Protein AF-A0A4Q3RLP7-F1 (afdb_monomer)

Foldseek 3Di:
DDDDDPPPPPDVVVVVVVVVVCVVVVVVVVVVVCVPDPDPDDPVQVVCVVVVVHNDDDDDDPVPDDPVVVVVCCVVPNVCVVVDPPDPPVVVVVQVVVCVVPVPDGDD

Radius of gyration: 24.46 Å; Cα contacts (8 Å, |Δi|>4): 28; chains: 1; bounding box: 69×38×58 Å

Structure (mmCIF, N/CA/C/O backbone):
data_AF-A0A4Q3RLP7-F1
#
_entry.id   AF-A0A4Q3RLP7-F1
#
loop_
_atom_site.group_PDB
_atom_site.id
_atom_site.type_symbol
_atom_site.label_atom_id
_atom_site.label_alt_id
_atom_site.label_comp_id
_atom_site.label_asym_id
_atom_site.label_entity_id
_atom_site.label_seq_id
_atom_site.pdbx_PDB_ins_code
_atom_site.Cartn_x
_atom_site.Cartn_y
_atom_site.Cartn_z
_atom_site.occupancy
_atom_site.B_iso_or_equiv
_atom_site.auth_seq_id
_atom_site.auth_comp_id
_atom_site.auth_asym_id
_atom_site.auth_atom_id
_atom_site.pdbx_PDB_model_num
ATOM 1 N N . MET A 1 1 ? -56.480 15.044 35.301 1.00 49.94 1 MET A N 1
ATOM 2 C CA . MET A 1 1 ? -55.137 14.423 35.416 1.00 49.94 1 MET A CA 1
ATOM 3 C C . MET A 1 1 ? -54.345 14.711 34.133 1.00 49.94 1 MET A C 1
ATOM 5 O O . MET A 1 1 ? -54.673 14.145 33.100 1.00 49.94 1 MET A O 1
ATOM 9 N N . LYS A 1 2 ? -53.391 15.659 34.130 1.00 41.78 2 LYS A N 1
ATOM 10 C CA . LYS A 1 2 ? -52.633 16.035 32.913 1.00 41.78 2 LYS A CA 1
ATOM 11 C C .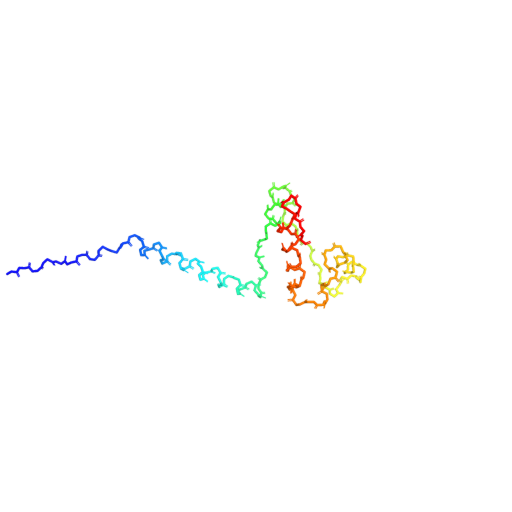 LYS A 1 2 ? -51.400 15.129 32.768 1.00 41.78 2 LYS A C 1
ATOM 13 O O . LYS A 1 2 ? -50.503 15.185 33.605 1.00 41.78 2 LYS A O 1
ATOM 18 N N . LYS A 1 3 ? -51.361 14.278 31.733 1.00 52.03 3 LYS A N 1
ATOM 19 C CA . LYS A 1 3 ? -50.185 13.448 31.409 1.00 52.03 3 LYS A CA 1
ATOM 20 C C . LYS A 1 3 ? -49.034 14.363 30.966 1.00 52.03 3 LYS A C 1
ATOM 22 O O . LYS A 1 3 ? -49.202 15.152 30.040 1.00 52.03 3 LYS A O 1
ATOM 27 N N . LYS A 1 4 ? -47.883 14.282 31.644 1.00 47.38 4 LYS A N 1
ATOM 28 C CA . LYS A 1 4 ? -46.672 15.038 31.282 1.00 47.38 4 LYS A CA 1
ATOM 29 C C . LYS A 1 4 ? -46.122 14.531 29.938 1.00 47.38 4 LYS A C 1
ATOM 31 O O . LYS A 1 4 ? -46.110 13.317 29.730 1.00 47.38 4 LYS A O 1
ATOM 36 N N . PRO A 1 5 ? -45.641 15.413 29.045 1.00 48.34 5 PRO A N 1
ATOM 37 C CA . PRO A 1 5 ? -45.038 14.985 27.792 1.00 48.34 5 PRO A CA 1
ATOM 38 C C . PRO A 1 5 ? -43.711 14.284 28.095 1.00 48.34 5 PRO A C 1
ATOM 40 O O . PRO A 1 5 ? -42.806 14.861 28.698 1.00 48.34 5 PRO A O 1
ATOM 43 N N . THR A 1 6 ? -43.592 13.020 27.697 1.00 56.34 6 THR A N 1
ATOM 44 C CA . THR A 1 6 ? -42.342 12.263 27.793 1.00 56.34 6 THR A CA 1
ATOM 45 C C . THR A 1 6 ? -41.359 12.829 26.774 1.00 56.34 6 THR A C 1
ATOM 47 O O . THR A 1 6 ? -41.378 12.466 25.595 1.00 56.34 6 THR A O 1
ATOM 50 N N . THR A 1 7 ? -40.506 13.757 27.200 1.00 56.25 7 THR A N 1
ATOM 51 C CA . THR A 1 7 ? -39.428 14.277 26.361 1.00 56.25 7 THR A CA 1
ATOM 52 C C . THR A 1 7 ? -38.404 13.163 26.156 1.00 56.25 7 THR A C 1
ATOM 54 O O . THR A 1 7 ? -37.608 12.815 27.027 1.00 56.25 7 THR A O 1
ATOM 57 N N . ARG A 1 8 ? -38.460 12.533 24.980 1.00 57.97 8 ARG A N 1
ATOM 58 C CA . ARG A 1 8 ? -37.518 11.499 24.546 1.00 57.97 8 ARG A CA 1
ATOM 59 C C . ARG A 1 8 ? -36.127 12.131 24.465 1.00 57.97 8 ARG A C 1
ATOM 61 O O . ARG A 1 8 ? -35.783 12.719 23.441 1.00 57.97 8 ARG A O 1
ATOM 68 N N . LYS A 1 9 ? -35.324 12.022 25.534 1.00 56.28 9 LYS A N 1
ATOM 69 C CA . LYS A 1 9 ? -33.883 12.329 25.520 1.00 56.28 9 LYS A CA 1
ATOM 70 C C . LYS A 1 9 ? -33.263 11.518 24.378 1.00 56.28 9 LYS A C 1
ATOM 72 O O . LYS A 1 9 ? -32.985 10.331 24.535 1.00 56.28 9 LYS A O 1
ATOM 77 N N . ARG A 1 10 ? -33.072 12.123 23.199 1.00 62.81 10 ARG A N 1
ATOM 78 C CA . ARG A 1 10 ? -32.238 11.540 22.142 1.00 62.81 10 ARG A CA 1
ATOM 79 C C . ARG A 1 10 ? -30.823 11.499 22.700 1.00 62.81 10 ARG A C 1
ATOM 81 O O . ARG A 1 10 ? -30.121 12.505 22.698 1.00 62.81 10 ARG A O 1
ATOM 88 N N . SER A 1 11 ? -30.469 10.344 23.256 1.00 75.06 11 SER A N 1
ATOM 89 C CA . SER A 1 11 ? -29.187 10.092 23.900 1.00 75.06 11 SER A CA 1
ATOM 90 C C . SER A 1 11 ? -28.059 10.473 22.945 1.00 75.06 11 SER A C 1
ATOM 92 O O . SER A 1 11 ? -28.079 10.062 21.784 1.00 75.06 11 SER A O 1
ATOM 94 N N . VAL A 1 12 ? -27.089 11.262 23.409 1.00 85.44 12 VAL A N 1
ATOM 95 C CA . VAL A 1 12 ? -25.881 11.653 22.656 1.00 85.44 12 VAL A CA 1
ATOM 96 C C . VAL A 1 12 ? -25.217 10.430 22.005 1.00 85.44 12 VAL A C 1
ATOM 98 O O . VAL A 1 12 ? -24.775 10.493 20.861 1.00 85.44 12 VAL A O 1
ATOM 101 N N . TRP A 1 13 ? -25.306 9.274 22.662 1.00 90.06 13 TRP A N 1
ATOM 102 C CA . TRP A 1 13 ? -24.912 7.963 22.149 1.00 90.06 13 TRP A CA 1
ATOM 103 C C . TRP A 1 13 ? -25.534 7.589 20.796 1.00 90.06 13 TRP A C 1
ATOM 105 O O . TRP A 1 13 ? -24.856 7.080 19.909 1.00 90.06 13 TRP A O 1
ATOM 115 N N . SER A 1 14 ? -26.824 7.874 20.603 1.00 85.75 14 SER A N 1
ATOM 116 C CA . SER A 1 14 ? -27.516 7.613 19.334 1.00 85.75 14 SER A CA 1
ATOM 117 C C . SER A 1 14 ? -27.009 8.504 18.196 1.00 85.75 14 SER A C 1
ATOM 119 O O . SER A 1 14 ? -26.979 8.065 17.048 1.00 85.75 14 SER A O 1
ATOM 121 N N . LYS A 1 15 ? -26.560 9.730 18.505 1.00 90.62 15 LYS A N 1
ATOM 122 C CA . LYS A 1 15 ? -25.930 10.624 17.525 1.00 90.62 15 LYS A CA 1
ATOM 123 C C . LYS A 1 15 ? -24.530 10.132 17.164 1.00 90.62 15 LYS A C 1
ATOM 125 O O . LYS A 1 15 ? -24.241 10.024 15.980 1.00 90.62 15 LYS A O 1
ATOM 130 N N . ILE A 1 16 ? -23.715 9.760 18.156 1.00 95.12 16 ILE A N 1
ATOM 131 C CA . ILE A 1 16 ? -22.366 9.207 17.941 1.00 95.12 16 ILE A CA 1
ATOM 132 C C . ILE A 1 16 ? -22.430 7.950 17.069 1.00 95.12 16 ILE A C 1
ATOM 134 O O . ILE A 1 16 ? -21.749 7.881 16.053 1.00 95.12 16 ILE A O 1
ATOM 138 N N . LYS A 1 17 ? -23.309 6.995 17.401 1.00 94.62 17 LYS A N 1
ATOM 139 C CA . LYS A 1 17 ? -23.510 5.780 16.593 1.00 94.62 17 LYS A CA 1
ATOM 140 C C . LYS A 1 17 ? -23.892 6.094 15.151 1.00 94.62 17 LYS A C 1
ATOM 142 O O . LYS A 1 17 ? -23.387 5.463 14.231 1.00 94.62 17 LYS A O 1
ATOM 147 N N . ARG A 1 18 ? -24.774 7.076 14.949 1.00 94.06 18 ARG A N 1
ATOM 148 C CA . ARG A 1 18 ? -25.202 7.488 13.610 1.00 94.06 18 ARG A CA 1
ATOM 149 C C . ARG A 1 18 ? -24.061 8.132 12.824 1.00 94.06 18 ARG A C 1
ATOM 151 O O . ARG A 1 18 ? -23.918 7.831 11.649 1.00 94.06 18 ARG A O 1
ATOM 158 N N . VAL A 1 19 ? -23.251 8.980 13.460 1.00 96.12 19 VAL A N 1
ATOM 159 C CA . VAL A 1 19 ? -22.061 9.580 12.835 1.00 96.12 19 VAL A CA 1
ATOM 160 C C . VAL A 1 19 ? -21.044 8.500 12.471 1.00 96.12 19 VAL A C 1
ATOM 162 O O . VAL A 1 19 ? -20.609 8.456 11.328 1.00 96.12 19 VAL A O 1
ATOM 165 N N . ALA A 1 20 ? -20.725 7.588 13.392 1.00 96.44 20 ALA A N 1
ATOM 166 C CA . ALA A 1 20 ? -19.807 6.481 13.130 1.00 96.44 20 ALA A CA 1
ATOM 167 C C . ALA A 1 20 ? -20.280 5.603 11.960 1.00 96.44 20 ALA A C 1
ATOM 169 O O . ALA A 1 20 ? -19.484 5.257 11.092 1.00 96.44 20 ALA A O 1
ATOM 170 N N . LEU A 1 21 ? -21.584 5.305 11.891 1.00 96.31 21 LEU A N 1
ATOM 171 C CA . LEU A 1 21 ? -22.170 4.564 10.773 1.00 96.31 21 LEU A CA 1
ATOM 172 C C . LEU A 1 21 ? -22.012 5.316 9.445 1.00 96.31 21 LEU A C 1
ATOM 174 O O . LEU A 1 21 ? -21.622 4.713 8.451 1.00 96.31 21 LEU A O 1
ATOM 178 N N . TRP A 1 22 ? -22.284 6.624 9.420 1.00 97.38 22 TRP A N 1
ATOM 179 C CA . TRP A 1 22 ? -22.103 7.436 8.214 1.00 97.38 22 TRP A CA 1
ATOM 180 C C . TRP A 1 22 ? -20.642 7.531 7.778 1.00 97.38 22 TRP A C 1
ATOM 182 O O . TRP A 1 22 ? -20.384 7.473 6.583 1.00 97.38 22 TRP A O 1
ATOM 192 N N . LEU A 1 23 ? -19.693 7.634 8.713 1.00 97.00 23 LEU A N 1
ATOM 193 C CA . LEU A 1 23 ? -18.262 7.620 8.394 1.00 97.00 23 LEU A CA 1
ATOM 194 C C . LEU A 1 23 ? -17.830 6.270 7.815 1.00 97.00 23 LEU A C 1
ATOM 196 O O . LEU A 1 23 ? -17.125 6.233 6.812 1.00 97.00 23 LEU A O 1
ATOM 200 N N . PHE A 1 24 ? -18.296 5.166 8.401 1.00 96.94 24 PHE A N 1
ATOM 201 C CA . PHE A 1 24 ? -18.020 3.824 7.894 1.00 96.94 24 PHE A CA 1
ATOM 202 C C . PHE A 1 24 ? -18.585 3.617 6.481 1.00 96.94 24 PHE A C 1
ATOM 204 O O . PHE A 1 24 ? -17.869 3.185 5.582 1.00 96.94 24 PHE A O 1
ATOM 211 N N . LEU A 1 25 ? -19.851 3.983 6.258 1.00 97.38 25 LEU A N 1
ATOM 212 C CA . LEU A 1 25 ? -20.473 3.904 4.935 1.00 97.38 25 LEU A CA 1
ATOM 213 C C . LEU A 1 25 ? -19.804 4.853 3.935 1.00 97.38 25 LEU A C 1
ATOM 215 O O . LEU A 1 25 ? -19.565 4.467 2.795 1.00 97.38 25 LEU A O 1
ATOM 219 N N . GLY A 1 26 ? -19.455 6.067 4.363 1.00 96.75 26 GLY A N 1
ATOM 220 C CA . GLY A 1 26 ? -18.729 7.039 3.550 1.00 96.75 26 GLY A CA 1
ATOM 221 C C . GLY A 1 26 ? -17.370 6.510 3.096 1.00 96.75 26 GLY A C 1
ATOM 222 O O . GLY A 1 26 ? -17.037 6.639 1.922 1.00 96.75 26 GLY A O 1
ATOM 223 N N . GLN A 1 27 ? -16.629 5.834 3.981 1.00 94.62 27 GLN A N 1
ATOM 224 C CA . GLN A 1 27 ? -15.363 5.181 3.639 1.00 94.62 27 GLN A CA 1
ATOM 225 C C . GLN A 1 27 ? -15.549 4.084 2.582 1.00 94.62 27 GLN A C 1
ATOM 227 O O . GLN A 1 27 ? -14.756 3.993 1.648 1.00 94.62 27 GLN A O 1
ATOM 232 N N . LEU A 1 28 ? -16.600 3.266 2.692 1.00 95.81 28 LEU A N 1
ATOM 233 C CA . LEU A 1 28 ? -16.896 2.241 1.685 1.00 95.81 28 LEU A CA 1
ATOM 234 C C . LEU A 1 28 ? -17.230 2.860 0.325 1.00 95.81 28 LEU A C 1
ATOM 236 O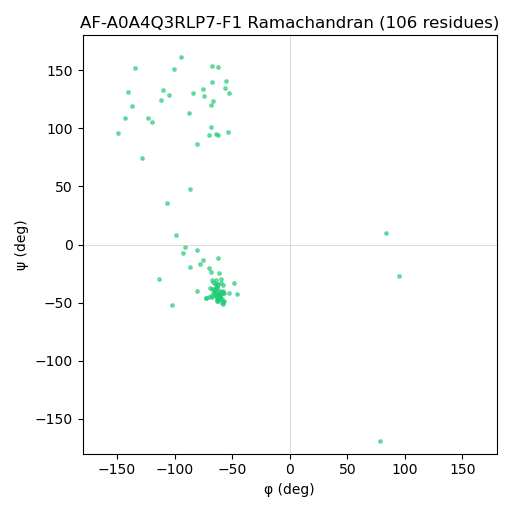 O . LEU A 1 28 ? -16.710 2.417 -0.697 1.00 95.81 28 LEU A O 1
ATOM 240 N N . VAL A 1 29 ? -18.055 3.909 0.314 1.00 95.75 29 VAL A N 1
ATOM 241 C CA . VAL A 1 29 ? -18.390 4.648 -0.911 1.00 95.75 29 VAL A CA 1
ATOM 242 C C . VAL A 1 29 ? -17.134 5.262 -1.531 1.00 95.75 29 VAL A C 1
ATOM 244 O O . VAL A 1 29 ? -16.936 5.147 -2.738 1.00 95.75 29 VAL A O 1
ATOM 247 N N . TYR A 1 30 ? -16.254 5.847 -0.717 1.00 93.31 30 TYR A N 1
ATOM 248 C CA . TYR A 1 30 ? -14.977 6.391 -1.173 1.00 93.31 30 TYR A CA 1
ATOM 249 C C . TYR A 1 30 ? -14.099 5.323 -1.842 1.00 93.31 30 TYR A C 1
ATOM 251 O O . TYR A 1 30 ? -13.628 5.537 -2.956 1.00 93.31 30 TYR A O 1
ATOM 259 N N . ILE A 1 31 ? -13.948 4.144 -1.226 1.00 93.19 31 ILE A N 1
ATOM 260 C CA . ILE A 1 31 ? -13.188 3.023 -1.811 1.00 93.19 31 ILE A CA 1
ATOM 261 C C . ILE A 1 31 ? -13.771 2.606 -3.167 1.00 93.19 31 ILE A C 1
ATOM 263 O O . ILE A 1 31 ? -13.025 2.350 -4.110 1.00 93.19 31 ILE A O 1
ATOM 267 N N . VAL A 1 32 ? -15.100 2.561 -3.287 1.00 94.31 32 VAL A N 1
ATOM 268 C CA . VAL A 1 32 ? -15.772 2.222 -4.548 1.00 94.31 32 VAL A CA 1
ATOM 269 C C . VAL A 1 32 ? -15.501 3.280 -5.618 1.00 94.31 32 VAL A C 1
ATOM 271 O O . VAL A 1 32 ? -15.179 2.917 -6.744 1.00 94.31 32 VAL A O 1
ATOM 274 N N . ILE A 1 33 ? -15.546 4.572 -5.282 1.00 94.50 33 ILE A N 1
ATOM 275 C CA . ILE A 1 33 ? -15.186 5.659 -6.210 1.00 94.50 33 ILE A CA 1
ATOM 276 C C . ILE A 1 33 ? -13.733 5.514 -6.684 1.00 94.50 33 ILE A C 1
ATOM 278 O O . ILE A 1 33 ? -13.456 5.662 -7.879 1.00 94.50 33 ILE A O 1
ATOM 282 N N . CYS A 1 34 ? -12.820 5.148 -5.779 1.00 92.62 34 CYS A N 1
ATOM 283 C CA . CYS A 1 34 ? -11.410 4.938 -6.102 1.00 92.62 34 CYS A CA 1
ATOM 284 C C . CYS A 1 34 ? -11.144 3.804 -7.106 1.00 92.62 34 CYS A C 1
ATOM 286 O O . CYS A 1 34 ? -10.040 3.714 -7.637 1.00 92.62 34 CYS A O 1
ATOM 288 N N . LYS A 1 35 ? -12.139 2.960 -7.418 1.00 90.25 35 LYS A N 1
ATOM 289 C CA . LYS A 1 35 ? -12.041 1.970 -8.500 1.00 90.25 35 LYS A CA 1
ATOM 290 C C . LYS A 1 35 ? -11.900 2.618 -9.881 1.00 90.25 35 LYS A C 1
ATOM 292 O O . LYS A 1 35 ? -11.298 2.018 -10.766 1.00 90.25 35 LYS A O 1
ATOM 297 N N . TRP A 1 36 ? -12.471 3.807 -10.072 1.00 93.12 36 TRP A N 1
ATOM 298 C CA . TRP A 1 36 ? -12.475 4.505 -11.364 1.00 93.12 36 TRP A CA 1
ATOM 299 C C . TRP A 1 36 ? -11.666 5.796 -11.348 1.00 93.12 36 TRP A C 1
ATOM 301 O O . TRP A 1 36 ? -11.125 6.188 -12.377 1.00 93.12 36 TRP A O 1
ATOM 311 N N . ILE A 1 37 ? -11.582 6.459 -10.195 1.00 90.94 37 ILE A N 1
ATOM 312 C CA . ILE A 1 37 ? -10.860 7.720 -10.044 1.00 90.94 37 ILE A CA 1
ATOM 313 C C . ILE A 1 37 ? -9.646 7.469 -9.159 1.00 90.94 37 ILE A C 1
ATOM 315 O O . ILE A 1 37 ? -9.785 7.004 -8.031 1.00 90.94 37 ILE A O 1
ATOM 319 N N . HIS A 1 38 ? -8.449 7.800 -9.645 1.00 85.69 38 HIS A N 1
ATOM 320 C CA . HIS A 1 38 ? -7.254 7.724 -8.807 1.00 85.69 38 HIS A CA 1
ATOM 321 C C . HIS A 1 38 ? -7.436 8.562 -7.531 1.00 85.69 38 HIS A C 1
ATOM 323 O O . HIS A 1 38 ? -7.994 9.662 -7.606 1.00 85.69 38 HIS A O 1
ATOM 329 N N . PRO A 1 39 ? -6.964 8.082 -6.365 1.00 87.00 39 PRO A N 1
ATOM 330 C CA . PRO A 1 39 ? -7.025 8.873 -5.146 1.00 87.00 39 PRO A CA 1
ATOM 331 C C . PRO A 1 39 ? -6.316 10.218 -5.378 1.00 87.00 39 PRO A C 1
ATOM 333 O O . PRO A 1 39 ? -5.228 10.232 -5.961 1.00 87.00 39 PRO A O 1
ATOM 336 N N . PRO A 1 40 ? -6.912 11.346 -4.949 1.00 83.69 40 PRO A N 1
ATOM 337 C CA . PRO A 1 40 ? -6.386 12.671 -5.267 1.00 83.69 40 PRO A CA 1
ATOM 338 C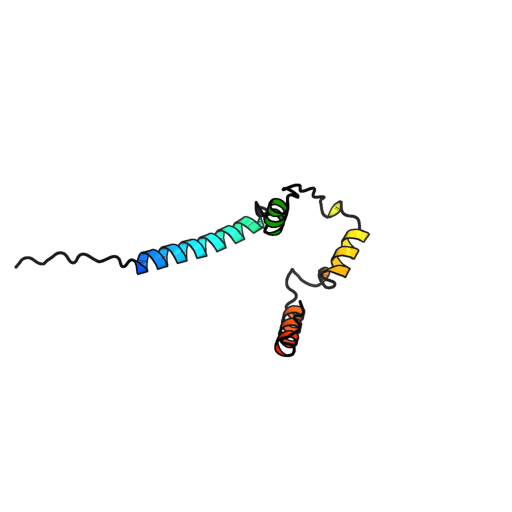 C . PRO A 1 40 ? -4.998 12.910 -4.661 1.00 83.69 40 PRO A C 1
ATOM 340 O O . PRO A 1 40 ? -4.174 13.587 -5.270 1.00 83.69 40 PRO A O 1
ATOM 343 N N . ILE A 1 41 ? -4.741 12.353 -3.473 1.00 88.62 41 ILE A N 1
ATOM 344 C CA . ILE A 1 41 ? -3.461 12.433 -2.767 1.00 88.62 41 ILE A CA 1
ATOM 345 C C . ILE A 1 41 ? -3.173 11.074 -2.117 1.00 88.62 41 ILE A C 1
ATOM 347 O O . ILE A 1 41 ? -4.030 10.515 -1.429 1.00 88.62 41 ILE A O 1
ATOM 351 N N . THR A 1 42 ? -1.964 10.550 -2.311 1.00 88.88 42 THR A N 1
ATOM 352 C CA . THR A 1 42 ? -1.450 9.364 -1.613 1.00 88.88 42 THR A CA 1
ATOM 353 C C . THR A 1 42 ? -0.631 9.751 -0.382 1.00 88.88 42 THR A C 1
ATOM 355 O O . THR A 1 42 ? -0.127 10.866 -0.261 1.00 88.88 42 THR A O 1
ATOM 358 N N . ILE A 1 43 ? -0.435 8.804 0.538 1.00 90.56 43 ILE A N 1
ATOM 359 C CA . ILE A 1 43 ? 0.423 9.014 1.717 1.00 90.56 43 ILE A CA 1
ATOM 360 C C . ILE A 1 43 ? 1.853 9.383 1.295 1.00 90.56 43 ILE A C 1
ATOM 362 O O . ILE A 1 43 ? 2.452 10.274 1.889 1.00 90.56 43 ILE A O 1
ATOM 366 N N . THR A 1 44 ? 2.381 8.749 0.245 1.00 88.81 44 THR A N 1
ATOM 367 C CA . THR A 1 44 ? 3.714 9.061 -0.293 1.00 88.81 44 THR A CA 1
ATOM 368 C C . THR A 1 44 ? 3.808 10.508 -0.764 1.00 88.81 44 THR A C 1
ATOM 370 O O . THR A 1 44 ? 4.739 11.204 -0.385 1.00 88.81 44 THR A O 1
ATOM 373 N N . GLN A 1 45 ? 2.785 11.008 -1.460 1.00 91.19 45 GLN A N 1
ATOM 374 C CA . GLN A 1 45 ? 2.719 12.405 -1.886 1.00 91.19 45 GLN A CA 1
ATOM 375 C C . GLN A 1 45 ? 2.674 13.386 -0.705 1.00 91.19 45 GLN A C 1
ATOM 377 O O . GLN A 1 45 ? 3.310 14.435 -0.758 1.00 91.19 45 GLN A O 1
ATOM 382 N N . VAL A 1 46 ? 1.967 13.054 0.384 1.00 93.56 46 VAL A N 1
ATOM 383 C CA . VAL A 1 46 ? 1.991 13.873 1.613 1.00 93.56 46 VAL A CA 1
ATOM 384 C C . VAL A 1 46 ? 3.394 13.902 2.214 1.00 93.56 46 VAL A C 1
ATOM 386 O O . VAL A 1 46 ? 3.888 14.969 2.574 1.00 93.56 46 VAL A O 1
ATOM 389 N N . VAL A 1 47 ? 4.048 12.742 2.304 1.00 93.56 47 VAL A N 1
ATOM 390 C CA . VAL A 1 47 ? 5.420 12.635 2.813 1.00 93.56 47 VAL A CA 1
ATOM 391 C C . VAL A 1 47 ? 6.385 13.458 1.958 1.00 93.56 47 VAL A C 1
ATOM 393 O O . VAL A 1 47 ? 7.216 14.175 2.511 1.00 93.56 47 VAL A O 1
ATOM 396 N N . ASP A 1 48 ? 6.250 13.413 0.637 1.00 92.75 48 ASP A N 1
ATOM 397 C CA . ASP A 1 48 ? 7.103 14.155 -0.292 1.00 92.75 48 ASP A CA 1
ATOM 398 C C . ASP A 1 48 ? 6.919 15.670 -0.163 1.00 92.75 48 ASP A C 1
ATOM 400 O O . ASP A 1 48 ? 7.900 16.416 -0.171 1.00 92.75 48 ASP A O 1
ATOM 404 N N . VAL A 1 49 ? 5.686 16.139 0.055 1.00 93.81 49 VAL A N 1
ATOM 405 C CA . VAL A 1 49 ? 5.408 17.552 0.358 1.00 93.81 49 VAL A CA 1
ATOM 406 C C . VAL A 1 49 ? 6.054 17.974 1.670 1.00 93.81 49 VAL A C 1
ATOM 408 O O . VAL A 1 49 ? 6.733 18.997 1.707 1.00 93.81 49 VAL A O 1
ATOM 411 N N . VAL A 1 50 ? 5.885 17.185 2.734 1.00 95.00 50 VAL A N 1
ATOM 412 C CA . VAL A 1 50 ? 6.475 17.482 4.051 1.00 95.00 50 VAL A CA 1
ATOM 413 C C . VAL A 1 50 ? 8.005 17.506 3.982 1.00 95.00 50 VAL A C 1
ATOM 415 O O . VAL A 1 50 ? 8.637 18.316 4.655 1.00 95.00 50 VAL A O 1
ATOM 418 N N . LYS A 1 51 ? 8.608 16.660 3.141 1.00 93.69 51 LYS A N 1
ATOM 419 C CA . LYS A 1 51 ? 10.058 16.626 2.902 1.00 93.69 51 LYS A CA 1
ATOM 420 C C . LYS A 1 51 ? 10.560 17.702 1.927 1.00 93.69 51 LYS A C 1
ATOM 422 O O . LYS A 1 51 ? 11.766 17.818 1.740 1.00 93.69 51 LYS A O 1
ATOM 427 N N . GLY A 1 52 ? 9.671 18.485 1.314 1.00 91.88 52 GLY A N 1
ATOM 428 C CA . GLY A 1 52 ? 10.031 19.565 0.390 1.00 91.88 52 GLY A CA 1
ATOM 429 C C . GLY A 1 52 ? 10.283 19.134 -1.061 1.00 91.88 52 GLY A C 1
ATOM 430 O O . GLY A 1 52 ? 10.722 19.954 -1.863 1.00 91.88 52 GLY A O 1
ATOM 431 N N . TYR A 1 53 ? 9.980 17.887 -1.434 1.00 87.88 53 TYR A N 1
ATOM 432 C CA . TYR A 1 53 ? 10.093 17.404 -2.819 1.00 87.88 53 TYR A CA 1
ATOM 433 C C . TYR A 1 53 ? 8.925 17.865 -3.715 1.00 87.88 53 TYR A C 1
ATOM 435 O O . TYR A 1 53 ? 9.036 17.866 -4.943 1.00 87.88 53 TYR A O 1
ATOM 443 N N . GLY A 1 54 ? 7.818 18.316 -3.111 1.00 88.81 54 GLY A N 1
ATOM 444 C CA . GLY A 1 54 ? 6.627 18.806 -3.812 1.00 88.81 54 GLY A CA 1
ATOM 445 C C . GLY A 1 54 ? 5.728 17.687 -4.360 1.00 88.81 54 GLY A C 1
ATOM 446 O O . GLY A 1 54 ? 5.895 16.521 -4.027 1.00 88.81 54 GLY A O 1
ATOM 447 N N . LEU A 1 55 ? 4.747 18.048 -5.198 1.00 88.62 55 LEU A N 1
ATOM 448 C CA . LEU A 1 55 ? 3.749 17.125 -5.780 1.00 88.62 55 LEU A CA 1
ATOM 449 C C . LEU A 1 55 ? 3.994 16.829 -7.269 1.00 88.62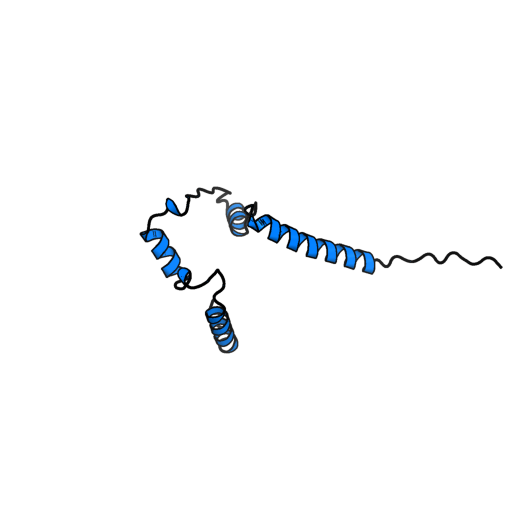 55 LEU A C 1
ATOM 451 O O . LEU A 1 55 ? 3.051 16.716 -8.054 1.00 88.62 55 LEU A O 1
ATOM 455 N N . LYS A 1 56 ? 5.256 16.743 -7.697 1.00 84.81 56 LYS A N 1
ATOM 456 C CA . LYS A 1 56 ? 5.571 16.456 -9.103 1.00 84.81 56 LYS A CA 1
ATOM 457 C C . LYS A 1 56 ? 5.308 14.983 -9.409 1.00 84.81 56 LYS A C 1
ATOM 459 O O . LYS A 1 56 ? 5.804 14.105 -8.712 1.00 84.81 56 LYS A O 1
ATOM 464 N N . LYS A 1 57 ? 4.537 14.718 -10.464 1.00 83.06 57 LYS A N 1
ATOM 465 C CA . LYS A 1 57 ? 4.211 13.367 -10.923 1.00 83.06 57 LYS A CA 1
ATOM 466 C C . LYS A 1 57 ? 4.312 13.322 -12.443 1.00 83.06 57 LYS A C 1
ATOM 468 O O . LYS A 1 57 ? 3.563 14.029 -13.109 1.00 83.06 57 LYS A O 1
ATOM 473 N N . ASP A 1 58 ? 5.200 12.484 -12.959 1.00 88.44 58 ASP A N 1
ATOM 474 C CA . ASP A 1 58 ? 5.323 12.204 -14.389 1.00 88.44 58 ASP A CA 1
ATOM 475 C C . ASP A 1 58 ? 5.073 10.710 -14.605 1.00 88.44 58 ASP A C 1
ATOM 477 O O . ASP A 1 58 ? 5.870 9.873 -14.182 1.00 88.44 58 ASP A O 1
ATOM 481 N N . ASN A 1 59 ? 3.897 10.373 -15.142 1.00 88.31 59 ASN A N 1
ATOM 482 C CA . ASN A 1 59 ? 3.511 8.979 -15.349 1.00 88.31 59 ASN A CA 1
ATOM 483 C C . ASN A 1 59 ? 3.505 8.678 -16.830 1.00 88.31 59 ASN A C 1
ATOM 485 O O . ASN A 1 59 ? 2.854 9.374 -17.608 1.00 88.31 59 ASN A O 1
ATOM 489 N N . ILE A 1 60 ? 4.112 7.555 -17.170 1.00 93.69 60 ILE A N 1
ATOM 490 C CA . ILE A 1 60 ? 3.956 6.937 -18.476 1.00 93.69 60 ILE A CA 1
ATOM 491 C C . ILE A 1 60 ? 2.962 5.785 -18.384 1.00 93.69 60 ILE A C 1
ATOM 493 O O . ILE A 1 60 ? 2.802 5.153 -17.334 1.00 93.69 60 ILE A O 1
ATOM 497 N N . ALA A 1 61 ? 2.276 5.524 -19.490 1.00 93.06 61 ALA A N 1
ATOM 498 C CA . ALA A 1 61 ? 1.371 4.394 -19.593 1.00 93.06 61 ALA A CA 1
ATOM 499 C C . ALA A 1 61 ? 2.150 3.064 -19.545 1.00 93.06 61 ALA A C 1
ATOM 501 O O . ALA A 1 61 ? 3.338 2.998 -19.865 1.00 93.06 61 ALA A O 1
ATOM 502 N N . TYR A 1 62 ? 1.491 1.996 -19.093 1.00 91.38 62 TYR A N 1
ATOM 503 C CA . TYR A 1 62 ? 2.134 0.695 -18.879 1.00 91.38 62 TYR A CA 1
ATOM 504 C C . TYR A 1 62 ? 2.685 0.081 -20.175 1.00 91.38 62 TYR A C 1
ATOM 506 O O . TYR A 1 62 ? 3.732 -0.564 -20.174 1.00 91.38 62 TYR A O 1
ATOM 514 N N . ASP A 1 63 ? 2.002 0.282 -21.293 1.00 94.38 63 ASP A N 1
ATOM 515 C CA . ASP A 1 63 ? 2.438 -0.106 -22.636 1.00 94.38 63 ASP A CA 1
ATOM 516 C C . ASP A 1 63 ? 3.696 0.653 -23.089 1.00 94.38 63 ASP A C 1
ATOM 518 O O . ASP A 1 63 ? 4.567 0.052 -23.713 1.00 94.38 63 ASP A O 1
ATOM 522 N N . ALA A 1 64 ? 3.844 1.918 -22.688 1.00 95.56 64 ALA A N 1
ATOM 523 C CA . ALA A 1 64 ? 5.027 2.737 -22.956 1.00 95.56 64 ALA A CA 1
ATOM 524 C C . ALA A 1 64 ? 6.251 2.377 -22.084 1.00 95.56 64 ALA A C 1
ATOM 526 O O . ALA A 1 64 ? 7.367 2.808 -22.375 1.00 95.56 64 ALA A O 1
ATOM 527 N N . MET A 1 65 ? 6.081 1.585 -21.019 1.00 95.38 65 MET A N 1
ATOM 528 C CA . MET A 1 65 ? 7.199 1.121 -20.189 1.00 95.38 65 MET A CA 1
ATOM 529 C C . MET A 1 65 ? 7.999 0.009 -20.893 1.00 95.38 65 MET A C 1
ATOM 531 O O . MET A 1 65 ? 7.432 -0.981 -21.366 1.00 95.38 65 MET A O 1
ATOM 535 N N . GLY A 1 66 ? 9.332 0.115 -20.880 1.00 96.06 66 GLY A N 1
ATOM 536 C CA . GLY A 1 66 ? 10.225 -0.926 -21.403 1.00 96.06 66 GLY A CA 1
ATOM 537 C C . GLY A 1 66 ? 10.108 -2.262 -20.653 1.00 96.06 66 GLY A C 1
ATOM 538 O O . GLY A 1 66 ? 9.785 -2.308 -19.466 1.00 96.06 66 GLY A O 1
ATOM 539 N N . SER A 1 67 ? 10.404 -3.376 -21.324 1.00 95.31 67 SER A N 1
ATOM 540 C CA . SER A 1 67 ? 10.331 -4.720 -20.722 1.00 95.31 67 SER A CA 1
ATOM 541 C C . SER A 1 67 ? 11.274 -4.887 -19.525 1.00 95.31 67 SER A C 1
ATOM 543 O O . SER A 1 67 ? 10.884 -5.455 -18.508 1.00 95.31 67 SER 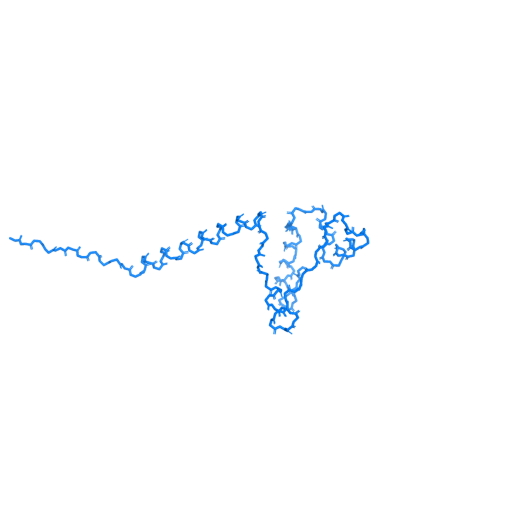A O 1
ATOM 545 N N . ASN A 1 68 ? 12.485 -4.332 -19.610 1.00 96.44 68 ASN A N 1
ATOM 546 C CA . ASN A 1 68 ? 13.490 -4.438 -18.551 1.00 96.44 68 ASN A CA 1
ATOM 547 C C . ASN A 1 68 ? 13.039 -3.774 -17.244 1.00 96.44 68 ASN A C 1
ATOM 549 O O . ASN A 1 68 ? 13.224 -4.358 -16.181 1.00 96.44 68 ASN A O 1
ATOM 553 N N . ILE A 1 69 ? 12.411 -2.590 -17.302 1.00 94.62 69 ILE A N 1
ATOM 554 C CA . ILE A 1 69 ? 11.935 -1.910 -16.087 1.00 94.62 69 ILE A CA 1
ATOM 555 C C . ILE A 1 69 ? 10.759 -2.663 -15.454 1.00 94.62 69 ILE A C 1
ATOM 557 O O . ILE A 1 69 ? 10.717 -2.803 -14.234 1.00 94.62 69 ILE A O 1
ATOM 561 N N . LYS A 1 70 ? 9.859 -3.237 -16.268 1.00 94.19 70 LYS A N 1
ATOM 562 C CA . LYS A 1 70 ? 8.772 -4.099 -15.774 1.00 94.19 70 LYS A CA 1
ATOM 563 C C . LYS A 1 70 ? 9.334 -5.295 -15.003 1.00 94.19 70 LYS A C 1
ATOM 565 O O . LYS A 1 70 ? 8.916 -5.548 -13.878 1.00 94.19 70 LYS A O 1
ATOM 570 N N . LEU A 1 71 ? 10.300 -6.000 -15.594 1.00 94.19 71 LEU A N 1
ATOM 571 C CA . LEU A 1 71 ? 10.942 -7.163 -14.977 1.00 94.19 71 LEU A CA 1
ATOM 572 C C . LEU A 1 71 ? 11.730 -6.791 -13.716 1.00 94.19 71 LEU A C 1
ATOM 574 O O . LEU A 1 71 ? 11.644 -7.511 -12.728 1.00 94.19 71 LEU A O 1
ATOM 578 N N . ALA A 1 72 ? 12.453 -5.667 -13.727 1.00 94.94 72 ALA A N 1
ATOM 579 C CA . ALA A 1 72 ? 13.224 -5.206 -12.575 1.00 94.94 72 ALA A CA 1
ATOM 580 C C . ALA A 1 72 ? 12.332 -4.935 -11.353 1.00 94.94 72 ALA A C 1
ATOM 582 O O . ALA A 1 72 ? 12.652 -5.389 -10.258 1.00 94.94 72 ALA A O 1
ATOM 583 N N . VAL A 1 73 ? 11.196 -4.253 -11.544 1.00 93.31 73 VAL A N 1
ATOM 584 C CA . VAL A 1 73 ? 10.251 -3.953 -10.454 1.00 93.31 73 VAL A CA 1
ATOM 585 C C . VAL A 1 73 ? 9.578 -5.225 -9.937 1.00 93.31 73 VAL A C 1
ATOM 587 O O . VAL A 1 73 ? 9.536 -5.430 -8.728 1.00 93.31 73 VAL A O 1
ATOM 590 N N . MET A 1 74 ? 9.113 -6.113 -10.826 1.00 93.06 74 MET A N 1
ATOM 591 C CA . MET A 1 74 ? 8.531 -7.397 -10.405 1.00 93.06 74 MET A CA 1
ATOM 592 C C . MET A 1 74 ? 9.550 -8.244 -9.632 1.00 93.06 74 MET A C 1
ATOM 594 O O . MET A 1 74 ? 9.247 -8.759 -8.566 1.00 93.06 74 MET A O 1
ATOM 598 N N . ALA A 1 75 ? 10.792 -8.350 -10.108 1.00 92.50 75 ALA A N 1
ATOM 599 C CA . ALA A 1 75 ? 11.810 -9.152 -9.433 1.00 92.50 75 ALA A 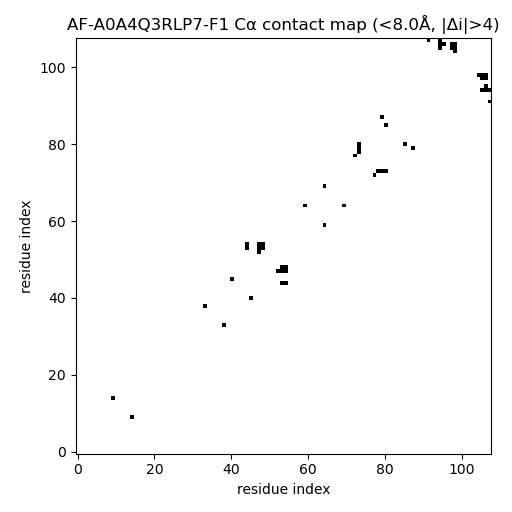CA 1
ATOM 600 C C . ALA A 1 75 ? 12.218 -8.599 -8.055 1.00 92.50 75 ALA A C 1
ATOM 602 O O . ALA A 1 75 ? 12.578 -9.389 -7.177 1.00 92.50 75 ALA A O 1
ATOM 603 N N . ALA A 1 76 ? 12.196 -7.272 -7.890 1.00 92.50 76 ALA A N 1
ATOM 604 C CA . ALA A 1 76 ? 12.590 -6.589 -6.661 1.00 92.50 76 ALA A CA 1
ATOM 605 C C . ALA A 1 76 ? 11.487 -6.583 -5.591 1.00 92.50 76 ALA A C 1
ATOM 607 O O . ALA A 1 76 ? 11.797 -6.767 -4.417 1.00 92.50 76 ALA A O 1
ATOM 608 N N . GLU A 1 77 ? 10.229 -6.385 -5.992 1.00 89.88 77 GLU A N 1
ATOM 609 C CA . GLU A 1 77 ? 9.105 -6.199 -5.067 1.00 89.88 77 GLU A CA 1
ATOM 610 C C . GLU A 1 77 ? 8.245 -7.463 -4.929 1.00 89.88 77 GLU A C 1
ATOM 612 O O . GLU A 1 77 ? 7.995 -7.926 -3.818 1.00 89.88 77 GLU A O 1
ATOM 617 N N . ASP A 1 78 ? 7.798 -8.039 -6.050 1.00 89.50 78 ASP A N 1
ATOM 618 C CA . ASP A 1 78 ? 6.835 -9.143 -6.063 1.00 89.50 78 ASP A CA 1
ATOM 619 C C . ASP A 1 78 ? 7.043 -10.085 -7.258 1.00 89.50 78 ASP A C 1
ATOM 621 O O . ASP A 1 78 ? 6.554 -9.875 -8.373 1.00 89.50 78 ASP A O 1
ATOM 625 N N . GLN A 1 79 ? 7.785 -11.163 -7.003 1.00 89.00 79 GLN A N 1
ATOM 626 C CA . GLN A 1 79 ? 8.153 -12.146 -8.022 1.00 89.00 79 GLN A CA 1
ATOM 627 C C . GLN A 1 79 ? 6.957 -12.959 -8.532 1.00 89.00 79 GLN A C 1
ATOM 629 O O . GLN A 1 79 ? 7.022 -13.488 -9.639 1.00 89.00 79 GLN A O 1
ATOM 634 N N . LEU A 1 80 ? 5.888 -13.073 -7.736 1.00 89.44 80 LEU A N 1
ATOM 635 C CA . LEU A 1 80 ? 4.683 -13.8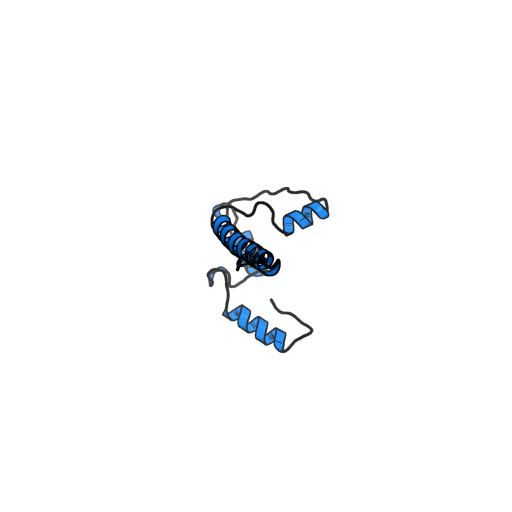34 -8.075 1.00 89.44 80 LEU A CA 1
ATOM 636 C C . LEU A 1 80 ? 3.561 -12.936 -8.600 1.00 89.44 80 LEU A C 1
ATOM 638 O O . LEU A 1 80 ? 2.460 -13.428 -8.845 1.00 89.44 80 LEU A O 1
ATOM 642 N N . PHE A 1 81 ? 3.845 -11.655 -8.844 1.00 90.00 81 PHE A N 1
ATOM 643 C CA . PHE A 1 81 ? 2.885 -10.681 -9.352 1.00 90.00 81 PHE A CA 1
ATOM 644 C C . PHE A 1 81 ? 2.037 -11.181 -10.543 1.00 90.00 81 PHE A C 1
ATOM 646 O O . PHE A 1 81 ? 0.824 -10.965 -10.525 1.00 90.00 81 PHE A O 1
ATOM 653 N N . PRO A 1 82 ? 2.592 -11.882 -11.561 1.00 89.50 82 PRO A N 1
ATOM 654 C CA . PRO A 1 82 ? 1.795 -12.394 -12.684 1.00 89.50 82 PRO A CA 1
ATOM 655 C C . PRO A 1 82 ? 0.860 -13.555 -12.315 1.00 89.50 82 PRO A C 1
ATOM 657 O O . PRO A 1 82 ? -0.100 -13.824 -13.035 1.00 89.50 82 PRO A O 1
ATOM 660 N N . ASP A 1 83 ? 1.136 -14.245 -11.210 1.00 90.12 83 ASP A N 1
ATOM 661 C CA . ASP A 1 83 ? 0.467 -15.485 -10.819 1.00 90.12 83 ASP A CA 1
ATOM 662 C C . ASP A 1 83 ? -0.737 -15.242 -9.891 1.00 90.12 83 ASP A C 1
ATOM 664 O O . ASP A 1 83 ? -1.494 -16.175 -9.597 1.00 90.12 83 ASP A O 1
ATOM 668 N N . HIS A 1 84 ? -0.953 -14.003 -9.425 1.00 90.50 84 HIS A N 1
ATOM 669 C CA . HIS A 1 84 ? -2.076 -13.655 -8.554 1.00 90.50 84 HIS A CA 1
ATOM 670 C C . HIS A 1 84 ? -2.817 -12.375 -8.955 1.00 90.50 84 HIS A C 1
ATOM 672 O O . HIS A 1 84 ? -2.265 -11.396 -9.440 1.00 90.50 84 HIS A O 1
ATOM 678 N N . ASN A 1 85 ? -4.107 -12.322 -8.622 1.00 87.19 85 ASN A N 1
ATOM 679 C CA . ASN A 1 85 ? -4.983 -11.179 -8.912 1.00 87.19 85 ASN A CA 1
ATOM 680 C C . ASN A 1 85 ? -4.917 -10.099 -7.814 1.00 87.19 85 ASN A C 1
ATOM 682 O O . ASN A 1 85 ? -5.938 -9.655 -7.293 1.00 87.19 85 ASN A O 1
ATOM 686 N N . GLY A 1 86 ? -3.698 -9.732 -7.417 1.00 86.12 86 GLY A N 1
ATOM 687 C CA . GLY A 1 86 ? -3.406 -8.712 -6.399 1.00 86.12 86 GLY A CA 1
ATOM 688 C C . GLY A 1 86 ? -3.171 -9.205 -4.963 1.00 86.12 86 GLY A C 1
ATOM 689 O O . GLY A 1 86 ? -2.430 -8.553 -4.240 1.00 86.12 86 GLY A O 1
ATOM 690 N N . PHE A 1 87 ? -3.728 -10.347 -4.542 1.00 87.75 87 PHE A N 1
ATOM 691 C CA . PHE A 1 87 ? -3.477 -10.900 -3.199 1.00 87.75 87 PHE A CA 1
ATOM 692 C C . PHE A 1 87 ? -2.923 -12.327 -3.256 1.00 87.75 87 PHE A C 1
ATOM 694 O O . PHE A 1 87 ? -3.675 -13.276 -3.496 1.00 87.75 87 PHE A O 1
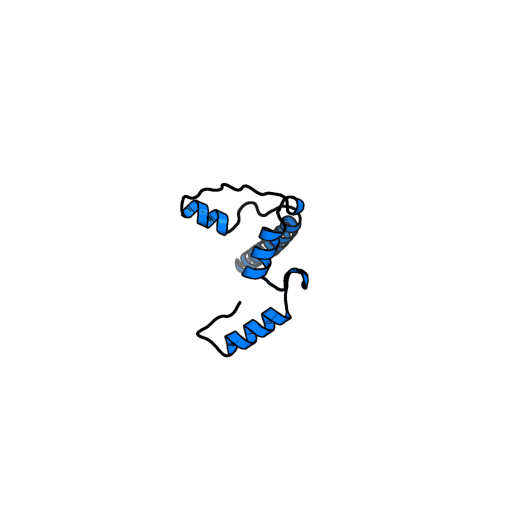ATOM 701 N N . ASP A 1 88 ? -1.639 -12.503 -2.928 1.00 88.44 88 ASP A N 1
ATOM 702 C CA . ASP A 1 88 ? -1.069 -13.829 -2.678 1.00 88.44 88 ASP A CA 1
ATOM 703 C C . ASP A 1 88 ? -1.400 -14.313 -1.256 1.00 88.44 88 ASP A C 1
ATOM 705 O O . ASP A 1 88 ? -0.644 -14.176 -0.290 1.00 88.44 88 ASP A O 1
ATOM 709 N N . VAL A 1 89 ? -2.565 -14.947 -1.128 1.00 89.06 89 VAL A N 1
ATOM 710 C CA . VAL A 1 89 ? -3.034 -15.538 0.134 1.00 89.06 89 VAL A CA 1
ATOM 711 C C . VAL A 1 89 ? -2.069 -16.608 0.666 1.00 89.06 89 VAL A C 1
ATOM 713 O O . VAL A 1 89 ? -1.994 -16.815 1.882 1.00 89.06 89 VAL A O 1
ATOM 716 N N . LYS A 1 90 ? -1.329 -17.312 -0.203 1.00 88.94 90 LYS A N 1
ATOM 717 C CA . LYS A 1 90 ? -0.362 -18.332 0.230 1.00 88.94 90 LYS A CA 1
ATOM 718 C C . LYS A 1 90 ? 0.861 -17.662 0.853 1.00 88.94 90 LYS A C 1
ATOM 720 O O . LYS A 1 90 ? 1.265 -18.076 1.945 1.00 88.94 90 LYS A O 1
ATOM 725 N N . ALA A 1 91 ? 1.407 -16.627 0.216 1.00 88.00 91 ALA A N 1
ATOM 726 C CA . ALA A 1 91 ? 2.512 -15.841 0.758 1.00 88.00 91 ALA A CA 1
ATOM 727 C C . ALA A 1 91 ? 2.124 -15.159 2.075 1.00 88.00 91 ALA A C 1
ATOM 729 O O . ALA A 1 91 ? 2.842 -15.320 3.061 1.00 88.00 91 ALA A O 1
ATOM 730 N N . ILE A 1 92 ? 0.944 -14.532 2.149 1.00 89.94 92 ILE A N 1
ATOM 731 C CA . ILE A 1 92 ? 0.436 -13.888 3.374 1.00 89.94 92 ILE A CA 1
ATOM 732 C C . ILE A 1 92 ? 0.371 -14.890 4.534 1.00 89.94 92 ILE A C 1
ATOM 734 O O . ILE A 1 92 ? 0.890 -14.634 5.620 1.00 89.94 92 ILE A O 1
ATOM 738 N N . LYS A 1 93 ? -0.204 -16.080 4.308 1.00 92.12 93 LYS A N 1
ATOM 739 C CA . LYS A 1 93 ? -0.277 -17.130 5.341 1.00 92.12 93 LYS A CA 1
ATOM 740 C C . LYS A 1 93 ? 1.106 -17.616 5.771 1.00 92.12 93 LYS A C 1
ATOM 742 O O . LYS A 1 93 ? 1.312 -17.939 6.941 1.00 92.12 93 LYS A O 1
ATOM 747 N N . LYS A 1 94 ? 2.055 -17.708 4.837 1.00 91.38 94 LYS A N 1
ATOM 748 C CA . LYS A 1 94 ? 3.437 -18.112 5.124 1.00 91.38 94 LYS A CA 1
ATOM 749 C C . LYS A 1 94 ? 4.170 -17.046 5.940 1.00 91.38 94 LYS A C 1
ATOM 751 O O . LYS A 1 94 ? 4.830 -17.399 6.916 1.00 91.38 94 LYS A O 1
ATOM 756 N N . ALA A 1 95 ? 4.021 -15.775 5.573 1.00 91.25 95 ALA A N 1
ATOM 757 C CA . ALA A 1 95 ? 4.566 -14.630 6.291 1.00 91.25 95 ALA A CA 1
ATOM 758 C C . ALA A 1 95 ? 4.009 -14.562 7.719 1.00 91.25 95 ALA A C 1
ATOM 760 O O . ALA A 1 95 ? 4.781 -14.508 8.671 1.00 91.25 95 ALA A O 1
ATOM 761 N N . GLN A 1 96 ? 2.691 -14.706 7.889 1.00 92.81 96 GLN A N 1
ATOM 762 C CA . GLN A 1 96 ? 2.054 -14.724 9.206 1.00 92.81 96 GLN A CA 1
ATOM 763 C C . GLN A 1 96 ? 2.613 -15.840 10.103 1.00 92.81 96 GLN A C 1
ATOM 765 O O . GLN A 1 96 ? 3.081 -15.562 11.204 1.00 92.81 96 GLN A O 1
ATOM 770 N N . LYS A 1 97 ? 2.661 -17.087 9.611 1.00 93.25 97 LYS A N 1
ATOM 771 C CA . LYS A 1 97 ? 3.234 -18.222 10.362 1.00 93.25 97 LYS A CA 1
ATOM 772 C C . LYS A 1 97 ? 4.707 -18.021 10.721 1.00 93.25 97 LYS A C 1
ATOM 774 O O . LYS A 1 97 ? 5.169 -18.531 11.739 1.00 93.25 97 LYS A O 1
ATOM 779 N N . TYR A 1 98 ? 5.467 -17.346 9.862 1.00 92.19 98 TYR A N 1
ATOM 780 C CA . TYR A 1 98 ? 6.861 -17.016 10.140 1.00 92.19 98 TYR A CA 1
ATOM 781 C C . TYR A 1 98 ? 6.968 -15.950 11.238 1.00 92.19 98 TYR A C 1
ATOM 783 O O . TYR A 1 98 ? 7.756 -16.131 12.163 1.00 92.19 98 TYR A O 1
ATOM 791 N N . ASN A 1 99 ? 6.151 -14.896 11.171 1.00 93.50 99 ASN A N 1
ATOM 792 C CA . ASN A 1 99 ? 6.151 -13.777 12.117 1.00 93.50 99 ASN A CA 1
ATOM 793 C C . ASN A 1 99 ? 5.687 -14.207 13.514 1.00 93.50 99 ASN A C 1
ATOM 795 O O . ASN A 1 99 ? 6.283 -13.802 14.506 1.00 93.50 99 ASN A O 1
ATOM 799 N N . GLU A 1 100 ? 4.695 -15.099 13.599 1.00 92.12 100 GLU A N 1
ATOM 800 C CA . GLU A 1 100 ? 4.259 -15.713 14.863 1.00 92.12 100 GLU A CA 1
ATOM 801 C C . GLU A 1 100 ? 5.406 -16.458 15.566 1.00 92.12 100 GLU A C 1
ATOM 803 O O . GLU A 1 100 ? 5.500 -16.452 16.791 1.00 92.12 100 GLU A O 1
ATOM 808 N N . LYS A 1 101 ? 6.303 -17.081 14.791 1.00 92.12 101 LYS A N 1
ATOM 809 C CA . LYS A 1 101 ? 7.474 -17.802 15.312 1.00 92.12 101 LYS A CA 1
ATOM 810 C C . LYS A 1 101 ? 8.696 -16.910 15.533 1.00 92.12 101 LYS A C 1
ATOM 812 O O . LYS A 1 101 ? 9.603 -17.307 16.256 1.00 92.12 101 LYS A O 1
ATOM 817 N N . ASN A 1 102 ? 8.746 -15.740 14.899 1.00 89.81 102 ASN A N 1
ATOM 818 C CA . ASN A 1 102 ? 9.893 -14.834 14.910 1.00 89.81 102 ASN A CA 1
ATOM 819 C C . ASN A 1 102 ? 9.437 -13.421 15.302 1.00 89.81 102 ASN A C 1
ATOM 821 O O . ASN A 1 102 ? 9.393 -12.533 14.450 1.00 89.81 102 ASN A O 1
ATOM 825 N N . PRO A 1 103 ? 9.139 -13.176 16.590 1.00 84.38 103 PRO A N 1
ATOM 826 C CA . PRO A 1 103 ? 8.576 -11.900 17.039 1.00 84.38 103 PRO A CA 1
ATOM 827 C C . PRO A 1 103 ? 9.499 -10.699 16.780 1.00 84.38 103 PRO A C 1
ATOM 829 O O . PRO A 1 103 ? 9.026 -9.581 16.616 1.00 84.38 103 PRO A O 1
ATOM 832 N N . ASN A 1 104 ? 10.811 -10.932 16.679 1.00 90.25 104 ASN A N 1
ATOM 833 C CA . ASN A 1 104 ? 11.807 -9.886 16.435 1.00 90.25 104 ASN A CA 1
ATOM 834 C C . ASN A 1 104 ? 12.099 -9.650 14.943 1.00 90.25 104 ASN A C 1
ATOM 836 O O . ASN A 1 104 ? 12.925 -8.799 14.615 1.00 90.25 104 ASN A O 1
ATOM 840 N N . ARG A 1 105 ? 11.484 -10.412 14.024 1.00 86.19 105 ARG A N 1
ATOM 841 C CA . ARG A 1 105 ? 11.728 -10.271 12.584 1.00 86.19 105 ARG A CA 1
ATOM 842 C C . ARG A 1 105 ? 10.451 -10.479 11.784 1.00 86.19 105 ARG A C 1
ATOM 844 O O . ARG A 1 105 ? 9.987 -11.601 11.615 1.00 86.19 105 ARG A O 1
ATOM 851 N N . VAL A 1 106 ? 9.950 -9.386 11.222 1.00 85.00 106 VAL A N 1
ATOM 852 C CA . VAL A 1 106 ? 8.786 -9.396 10.336 1.00 85.00 106 VAL A CA 1
ATOM 853 C C . VAL A 1 106 ? 9.231 -9.725 8.914 1.00 85.00 106 VAL A C 1
ATOM 855 O O . VAL A 1 106 ? 10.172 -9.132 8.389 1.00 85.00 106 VAL A O 1
ATOM 858 N N . ARG A 1 107 ? 8.547 -10.684 8.298 1.00 82.75 107 ARG A N 1
ATOM 859 C CA . ARG A 1 107 ? 8.584 -10.963 6.868 1.00 82.75 107 ARG A CA 1
ATOM 860 C C . ARG A 1 107 ? 7.285 -10.451 6.249 1.00 82.75 107 ARG A C 1
ATOM 862 O O . ARG A 1 107 ? 6.207 -10.770 6.760 1.00 82.75 107 ARG A O 1
ATOM 869 N N . GLY A 1 108 ? 7.432 -9.655 5.198 1.00 75.62 108 GLY A N 1
ATOM 870 C CA . GLY A 1 108 ? 6.401 -9.272 4.235 1.00 75.62 108 GLY A CA 1
ATOM 871 C C . GLY A 1 108 ? 6.714 -9.910 2.897 1.00 75.62 108 GLY A C 1
ATOM 872 O O . GLY A 1 108 ? 7.910 -10.234 2.690 1.00 75.62 108 GLY A O 1
#

Mean predicted aligned error: 9.34 Å

Solvent-accessible surface area (backbone atoms only — not comparable to full-atom values): 6929 Å² total; per-residue (Å²): 136,84,83,76,81,82,77,78,75,79,50,69,64,62,54,53,54,51,50,53,50,50,52,56,51,48,52,52,53,50,56,59,51,45,76,82,40,77,72,94,73,50,74,67,49,53,54,29,43,77,71,69,71,43,86,82,79,89,82,78,57,77,86,77,50,56,70,66,62,54,50,51,51,32,66,72,77,40,76,58,55,93,83,38,93,84,63,58,64,66,59,53,54,51,28,50,60,48,27,76,74,30,85,91,49,84,56,130

Sequence (108 aa):
MKKKPTTRKRSVWSKIKRVALWLFLGQLVYIVICKWIHPPITITQVVDVVKGYGLKKDNIAYDAMGSNIKLAVMAAEDQLFPDHNGFDVKAIKKAQKYNEKNPNRVRG

S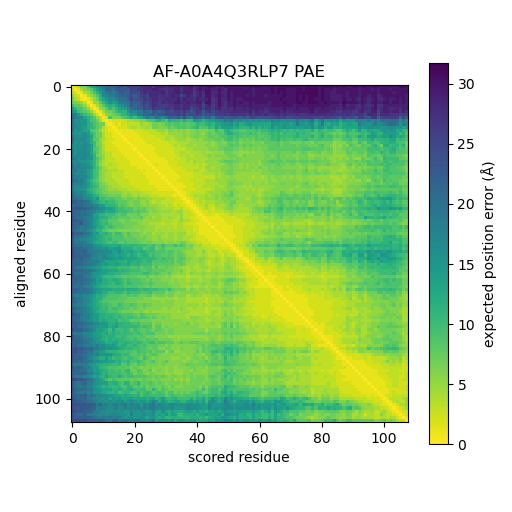econdary structure (DSSP, 8-state):
--PPP------HHHHHHHHHHHHHHHHHHHHHHTTTS--SS-HHHHHHHHTT--S------TTTS-HHHHHHHHHHH-TTGGGSSS--HHHHHHHHHHHHH-TT----

pLDDT: mean 87.59, std 11.91, range [41.78, 97.38]